Protein AF-A0A4R7FIY1-F1 (afdb_monomer_lite)

Secondary structure (DSSP, 8-state):
--------HHHHHHHHHHHHHTTS-HHHHHHHHHHHHS----HHHHHHHHHHHHHHHHHHHHHHHH--

Radius of gyration: 22.54 Å; chains: 1; bounding box: 53×21×51 Å

Foldseek 3Di:
DDDDDDDDPVRQVVLVVQCVVVVHDSRVSVVVVCVVPPPPCPVVVVCVVVVVVCCVVCVVVVVVVVVD

Sequence (68 aa):
MAMTLRLSPTEDETLARLARQFRMSKNQAAAQAIDLAAPKRDHAEFVQRTTSRLLAQYGGLMQRLAEA

Structure (mmCIF, N/CA/C/O backbone):
data_AF-A0A4R7FIY1-F1
#
_entry.id   AF-A0A4R7FIY1-F1
#
loop_
_atom_site.group_PDB
_atom_site.id
_atom_site.type_symbol
_atom_site.label_atom_id
_atom_site.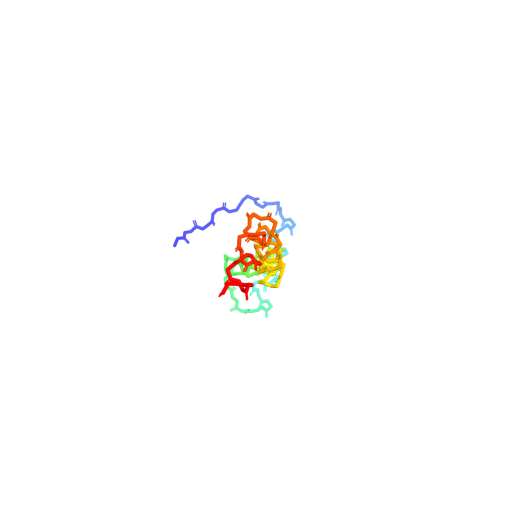label_alt_id
_atom_site.label_comp_id
_atom_site.label_asym_id
_atom_site.label_entity_id
_atom_site.label_seq_id
_atom_site.pdbx_PDB_ins_code
_atom_site.Cartn_x
_atom_site.Cartn_y
_atom_site.Cartn_z
_atom_site.occupancy
_atom_site.B_iso_or_equiv
_atom_site.auth_seq_id
_atom_site.auth_comp_id
_atom_site.auth_asym_id
_atom_site.auth_atom_id
_atom_site.pdbx_PDB_model_num
ATOM 1 N N . MET A 1 1 ? -6.968 8.767 -16.752 1.00 50.97 1 MET A N 1
ATOM 2 C CA . MET A 1 1 ? -6.213 9.823 -16.043 1.00 50.97 1 MET A CA 1
ATOM 3 C C . MET A 1 1 ? -4.741 9.451 -16.065 1.00 50.97 1 MET A C 1
ATOM 5 O O . MET A 1 1 ? -4.436 8.292 -15.814 1.00 50.97 1 MET A O 1
ATOM 9 N N . ALA A 1 2 ? -3.855 10.376 -16.437 1.00 61.88 2 ALA A N 1
ATOM 10 C CA . ALA A 1 2 ? -2.412 10.138 -16.437 1.00 61.88 2 ALA A CA 1
ATOM 11 C C . ALA A 1 2 ? -1.825 10.615 -15.102 1.00 61.88 2 ALA A C 1
ATOM 13 O O . ALA A 1 2 ? -2.060 11.752 -14.702 1.00 61.88 2 ALA A O 1
ATOM 14 N N . MET A 1 3 ? -1.102 9.737 -14.410 1.00 77.44 3 MET A N 1
ATOM 15 C CA . MET A 1 3 ? -0.353 10.074 -13.202 1.00 77.44 3 MET A CA 1
ATOM 16 C C . MET A 1 3 ? 1.067 10.462 -13.612 1.00 77.44 3 MET A C 1
ATOM 18 O O . MET A 1 3 ? 1.738 9.696 -14.301 1.00 77.44 3 MET A O 1
ATOM 22 N N . THR A 1 4 ? 1.525 11.638 -13.197 1.00 85.38 4 THR A N 1
ATOM 23 C CA . THR A 1 4 ? 2.897 12.103 -13.431 1.00 85.38 4 THR A CA 1
ATOM 24 C C . THR A 1 4 ? 3.707 11.947 -12.151 1.00 85.38 4 THR A C 1
ATOM 26 O O . THR A 1 4 ? 3.567 12.726 -11.211 1.00 85.38 4 THR A O 1
ATOM 29 N N . LEU A 1 5 ? 4.556 10.921 -12.115 1.00 85.56 5 LEU A N 1
ATOM 30 C CA . LEU A 1 5 ? 5.517 10.684 -11.040 1.00 85.56 5 LEU A CA 1
ATOM 31 C C . LEU A 1 5 ? 6.858 11.326 -11.401 1.00 85.56 5 LEU A C 1
ATOM 33 O O . LEU A 1 5 ? 7.343 11.164 -12.520 1.00 85.56 5 LEU A O 1
ATOM 37 N N . ARG A 1 6 ? 7.474 12.037 -10.454 1.00 92.94 6 ARG A N 1
ATOM 38 C CA . ARG A 1 6 ? 8.883 12.434 -10.563 1.00 92.94 6 ARG A CA 1
ATOM 39 C C . ARG A 1 6 ? 9.716 11.325 -9.939 1.00 92.94 6 ARG A C 1
ATOM 41 O O . ARG A 1 6 ? 9.698 11.183 -8.724 1.00 92.94 6 ARG A O 1
ATOM 48 N N . LEU A 1 7 ? 10.383 10.541 -10.778 1.00 91.12 7 LEU A N 1
ATOM 49 C CA . LEU A 1 7 ? 11.204 9.411 -10.356 1.00 91.12 7 LEU A CA 1
ATOM 50 C C . LEU A 1 7 ? 12.678 9.735 -10.582 1.00 91.12 7 LEU A C 1
ATOM 52 O O . LEU A 1 7 ? 13.044 10.347 -11.588 1.00 91.12 7 LEU A O 1
ATOM 56 N N . SER A 1 8 ? 13.522 9.291 -9.662 1.00 95.88 8 SER A N 1
ATOM 57 C CA . SER A 1 8 ? 14.946 9.129 -9.928 1.00 95.88 8 SER A CA 1
ATOM 58 C C . SER A 1 8 ? 15.178 8.043 -10.997 1.00 95.88 8 SER A C 1
ATOM 60 O O . SER A 1 8 ? 14.306 7.195 -11.225 1.00 95.88 8 SER A O 1
ATOM 62 N N . PRO A 1 9 ? 16.353 8.016 -11.655 1.00 94.38 9 PRO A N 1
ATOM 63 C CA . PRO A 1 9 ? 16.655 6.997 -12.665 1.00 94.38 9 PRO A CA 1
ATOM 64 C C . PRO A 1 9 ? 16.534 5.558 -12.138 1.00 94.38 9 PRO A C 1
ATOM 66 O O . PRO A 1 9 ? 16.051 4.673 -12.840 1.00 94.38 9 PRO A O 1
ATOM 69 N N . THR A 1 10 ? 16.926 5.329 -10.883 1.00 95.19 10 THR A N 1
ATOM 70 C CA . THR A 1 10 ? 16.879 4.013 -10.231 1.00 95.19 10 THR A CA 1
ATOM 71 C C . THR A 1 10 ? 15.449 3.562 -9.918 1.00 95.19 10 THR A C 1
ATOM 73 O O . THR A 1 10 ? 15.121 2.379 -10.053 1.00 95.19 10 THR A O 1
ATOM 76 N N . GLU A 1 11 ? 14.572 4.489 -9.529 1.00 94.25 11 GLU A N 1
ATOM 77 C CA . GLU A 1 11 ? 13.148 4.213 -9.310 1.00 94.25 11 GLU A CA 1
ATOM 78 C C . GLU A 1 11 ? 12.430 3.893 -10.626 1.00 94.25 11 GLU A C 1
ATOM 80 O O . GLU A 1 11 ? 11.647 2.942 -10.672 1.00 94.25 11 GLU A O 1
ATOM 85 N N . ASP A 1 12 ? 12.729 4.619 -11.712 1.00 94.38 12 ASP A N 1
ATOM 86 C CA . ASP A 1 12 ? 12.146 4.328 -13.029 1.00 94.38 12 ASP A CA 1
ATOM 87 C C . ASP A 1 12 ? 12.575 2.953 -13.556 1.00 94.38 12 ASP A C 1
ATOM 89 O O . ASP A 1 12 ? 11.745 2.200 -14.072 1.00 94.38 12 ASP A O 1
ATOM 93 N N . GLU A 1 13 ? 13.844 2.576 -13.378 1.00 95.94 13 GLU A N 1
ATOM 94 C CA . GLU A 1 13 ? 14.335 1.253 -13.769 1.00 95.94 13 GLU A CA 1
ATOM 95 C C . GLU A 1 13 ? 13.660 0.137 -12.961 1.00 95.94 13 GLU A C 1
ATOM 97 O O . GLU A 1 13 ? 13.224 -0.882 -13.514 1.00 95.94 13 GLU A O 1
ATOM 102 N N . THR A 1 14 ? 13.510 0.351 -11.653 1.00 94.25 14 THR A N 1
ATOM 103 C CA . THR A 1 14 ? 12.813 -0.581 -10.761 1.00 94.25 14 THR A CA 1
ATOM 104 C C . THR A 1 14 ? 11.358 -0.759 -11.192 1.00 94.25 14 THR A C 1
ATOM 106 O O . THR A 1 14 ? 10.892 -1.894 -11.338 1.00 94.25 14 THR A O 1
ATOM 109 N N . LEU A 1 15 ? 10.663 0.341 -11.491 1.00 93.62 15 LEU A N 1
ATOM 110 C CA . LEU A 1 15 ? 9.284 0.319 -11.970 1.00 93.62 15 LEU A CA 1
ATOM 111 C C . LEU A 1 15 ? 9.167 -0.335 -13.356 1.00 93.62 15 LEU A C 1
ATOM 113 O O . LEU A 1 15 ? 8.236 -1.102 -13.603 1.00 93.62 15 LEU A O 1
ATOM 117 N N . ALA A 1 16 ? 10.129 -0.102 -14.255 1.00 94.88 16 ALA A N 1
ATOM 118 C CA . ALA A 1 16 ? 10.187 -0.731 -15.574 1.00 94.88 16 ALA A CA 1
ATOM 119 C C . ALA A 1 16 ? 10.387 -2.251 -15.492 1.00 94.88 16 ALA A C 1
ATOM 121 O O . ALA A 1 16 ? 9.856 -3.000 -16.316 1.00 94.88 16 ALA A O 1
ATOM 122 N N . ARG A 1 17 ? 11.177 -2.724 -14.523 1.00 96.06 17 ARG A N 1
ATOM 123 C CA . ARG A 1 17 ? 11.372 -4.156 -14.265 1.00 96.06 17 ARG A CA 1
ATOM 124 C C . ARG A 1 17 ? 10.089 -4.796 -13.732 1.00 96.06 17 ARG A C 1
ATOM 126 O O . ARG A 1 17 ? 9.669 -5.813 -14.277 1.00 96.06 17 ARG A O 1
ATOM 133 N N . LEU A 1 18 ? 9.438 -4.159 -12.758 1.00 94.00 18 LEU A N 1
ATOM 134 C CA . LEU A 1 18 ? 8.128 -4.563 -12.228 1.00 94.00 18 LEU A CA 1
ATOM 135 C C . LEU A 1 18 ? 7.071 -4.660 -13.338 1.00 94.00 18 LEU A C 1
ATOM 137 O O . LEU A 1 18 ? 6.448 -5.702 -13.523 1.00 94.00 18 LEU A O 1
ATOM 141 N N . ALA A 1 19 ? 6.930 -3.608 -14.142 1.00 95.31 19 ALA A N 1
ATOM 142 C CA . ALA A 1 19 ? 5.979 -3.558 -15.249 1.00 95.31 19 ALA A CA 1
ATOM 143 C C . ALA A 1 19 ? 6.185 -4.706 -16.255 1.00 95.31 19 ALA A C 1
ATOM 145 O O . ALA A 1 19 ? 5.226 -5.370 -16.650 1.00 95.31 19 ALA A O 1
ATOM 146 N N . ARG A 1 20 ? 7.444 -4.995 -16.621 1.00 95.88 20 ARG A N 1
ATOM 147 C CA . ARG A 1 20 ? 7.790 -6.114 -17.513 1.00 95.88 20 ARG A CA 1
ATOM 148 C C . ARG A 1 20 ? 7.463 -7.471 -16.898 1.00 95.88 20 ARG A C 1
ATOM 150 O O . ARG A 1 20 ? 6.871 -8.307 -17.575 1.00 95.88 20 ARG A O 1
ATOM 157 N N . GLN A 1 21 ? 7.821 -7.678 -15.632 1.00 96.12 21 GLN A N 1
ATOM 158 C CA . GLN A 1 21 ? 7.587 -8.938 -14.925 1.00 96.12 21 GLN A CA 1
ATOM 159 C C . GLN A 1 21 ? 6.099 -9.298 -14.878 1.00 96.12 21 GLN A C 1
ATOM 161 O O . GLN A 1 21 ? 5.733 -10.440 -15.145 1.00 96.12 21 GLN A O 1
ATOM 166 N N . PHE A 1 22 ? 5.241 -8.317 -14.602 1.00 93.44 22 PHE A N 1
ATOM 167 C CA . PHE A 1 22 ? 3.797 -8.524 -14.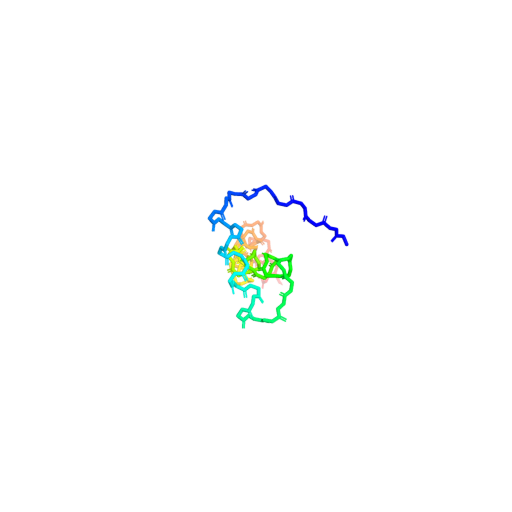498 1.00 93.44 22 PHE A CA 1
ATOM 168 C C . PHE A 1 22 ? 3.027 -8.211 -15.791 1.00 93.44 22 PHE A C 1
ATOM 170 O O . PHE A 1 22 ? 1.799 -8.169 -15.774 1.00 93.44 22 PHE A O 1
ATOM 177 N N . ARG A 1 23 ? 3.734 -8.001 -16.914 1.00 95.25 23 ARG A N 1
ATOM 178 C CA . ARG A 1 23 ? 3.165 -7.684 -18.239 1.00 95.25 23 ARG A CA 1
ATOM 179 C C . ARG A 1 23 ? 2.107 -6.574 -18.196 1.00 95.25 23 ARG A C 1
ATOM 181 O O . ARG A 1 23 ? 1.039 -6.693 -18.790 1.00 95.25 23 ARG A O 1
ATOM 188 N N . MET A 1 24 ? 2.414 -5.488 -17.496 1.00 94.56 24 MET A N 1
ATOM 189 C CA . MET A 1 24 ? 1.517 -4.346 -17.319 1.00 94.56 24 MET A CA 1
ATOM 190 C C . MET A 1 24 ? 2.217 -3.022 -17.633 1.00 94.56 24 MET A C 1
ATOM 192 O O . MET A 1 24 ? 3.432 -2.971 -17.820 1.00 94.56 24 MET A O 1
ATOM 196 N N . SER A 1 25 ? 1.455 -1.929 -17.701 1.00 94.06 25 SER A N 1
ATOM 197 C CA . SER A 1 25 ? 2.037 -0.593 -17.884 1.00 94.06 25 SER A CA 1
ATOM 198 C C . SER A 1 25 ? 2.776 -0.121 -16.623 1.00 94.06 25 SER A C 1
ATOM 200 O O . SER A 1 25 ? 2.425 -0.514 -15.511 1.00 94.06 25 SER A O 1
ATOM 202 N N . LYS A 1 26 ? 3.760 0.780 -16.772 1.00 92.06 26 LYS A N 1
ATOM 203 C CA . LYS A 1 26 ? 4.452 1.412 -15.628 1.00 92.06 26 LYS A CA 1
ATOM 204 C C . LYS A 1 26 ? 3.474 2.094 -14.665 1.00 92.06 26 LYS A C 1
ATOM 206 O O . LYS A 1 26 ? 3.594 1.938 -13.456 1.00 92.06 26 LYS A O 1
ATOM 211 N N . ASN A 1 27 ? 2.473 2.789 -15.204 1.00 91.75 27 ASN A N 1
ATOM 212 C CA . ASN A 1 27 ? 1.454 3.470 -14.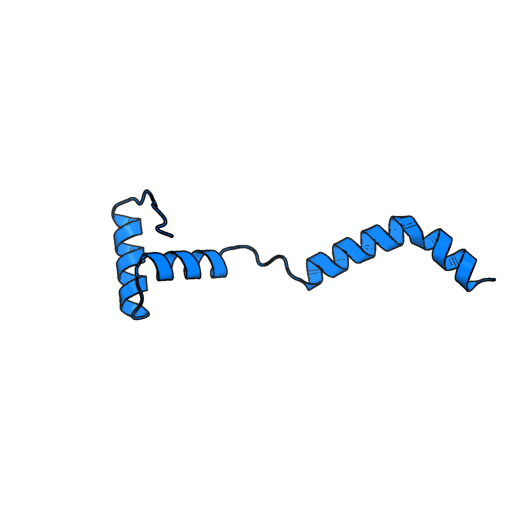402 1.00 91.75 27 ASN A CA 1
ATOM 213 C C . ASN A 1 27 ? 0.599 2.476 -13.605 1.00 91.75 27 ASN A C 1
ATOM 215 O O . ASN A 1 27 ? 0.281 2.725 -12.447 1.00 91.75 27 ASN A O 1
ATOM 219 N N . GLN A 1 28 ? 0.258 1.332 -14.202 1.00 91.38 28 GLN A N 1
ATOM 220 C CA . GLN A 1 28 ? -0.484 0.276 -13.517 1.00 91.38 28 GLN A CA 1
ATOM 221 C C . GLN A 1 28 ? 0.368 -0.424 -12.451 1.00 91.38 28 GLN A C 1
ATOM 223 O O . GLN A 1 28 ? -0.133 -0.692 -11.362 1.00 91.38 28 GLN A O 1
ATOM 228 N N . ALA A 1 29 ? 1.653 -0.662 -12.728 1.00 93.38 29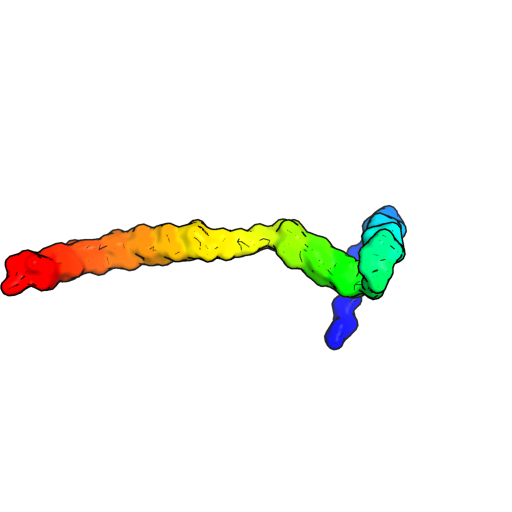 ALA A N 1
ATOM 229 C CA . ALA A 1 29 ? 2.589 -1.203 -11.744 1.00 93.38 29 ALA A CA 1
ATOM 230 C C . ALA A 1 29 ? 2.740 -0.264 -10.537 1.00 93.38 29 ALA A C 1
ATOM 232 O O . ALA A 1 29 ? 2.744 -0.725 -9.399 1.00 93.38 29 ALA A O 1
ATOM 233 N N . ALA A 1 30 ? 2.796 1.050 -10.775 1.00 92.56 30 ALA A N 1
ATOM 234 C CA . ALA A 1 30 ? 2.845 2.049 -9.712 1.00 92.56 30 ALA A CA 1
ATOM 235 C C . ALA A 1 30 ? 1.560 2.050 -8.872 1.00 92.56 30 ALA A C 1
ATOM 237 O O . ALA A 1 30 ? 1.636 2.043 -7.647 1.00 92.56 30 ALA A O 1
ATOM 238 N N . ALA A 1 31 ? 0.388 2.000 -9.515 1.00 91.19 31 ALA A N 1
ATOM 239 C CA . ALA A 1 31 ? -0.894 1.926 -8.817 1.00 91.19 31 ALA A CA 1
ATOM 240 C C . ALA A 1 31 ? -1.000 0.669 -7.935 1.00 91.19 31 ALA A C 1
ATOM 242 O O . ALA A 1 31 ? -1.321 0.779 -6.757 1.00 91.19 31 ALA A O 1
ATOM 243 N N . GLN A 1 32 ? -0.635 -0.509 -8.454 1.00 89.75 32 GLN A N 1
ATOM 244 C CA . GLN A 1 32 ? -0.634 -1.739 -7.652 1.00 89.75 32 GLN A CA 1
ATOM 245 C C . GLN A 1 32 ? 0.372 -1.702 -6.501 1.00 89.75 32 GLN A C 1
ATOM 247 O O . GLN A 1 32 ? 0.071 -2.190 -5.414 1.00 89.75 32 GLN A O 1
ATOM 252 N N . ALA A 1 33 ? 1.561 -1.135 -6.717 1.00 89.69 33 ALA A N 1
ATOM 253 C CA . ALA A 1 33 ? 2.543 -0.976 -5.650 1.00 89.69 33 ALA A CA 1
ATOM 254 C C . ALA A 1 33 ? 2.008 -0.068 -4.534 1.00 89.69 33 ALA A C 1
ATOM 256 O O . ALA A 1 33 ? 2.197 -0.375 -3.359 1.00 89.69 33 ALA A O 1
ATOM 257 N N . ILE A 1 34 ? 1.291 1.004 -4.893 1.00 88.06 34 ILE A N 1
ATOM 258 C CA . ILE A 1 34 ? 0.588 1.861 -3.934 1.00 88.06 34 ILE A CA 1
ATOM 259 C C . ILE A 1 34 ? -0.484 1.063 -3.196 1.00 88.06 34 ILE A C 1
ATOM 261 O O . ILE A 1 34 ? -0.500 1.114 -1.978 1.00 88.06 34 ILE A O 1
ATOM 265 N N . ASP A 1 35 ? -1.328 0.288 -3.874 1.00 86.56 35 ASP A N 1
ATOM 266 C CA . ASP A 1 35 ? -2.376 -0.506 -3.211 1.00 86.56 35 ASP A CA 1
ATOM 267 C C . ASP A 1 35 ? -1.816 -1.570 -2.252 1.00 86.56 35 ASP A C 1
ATOM 269 O O . ASP A 1 35 ? -2.467 -1.957 -1.277 1.00 86.56 35 ASP A O 1
ATOM 273 N N . LEU A 1 36 ? -0.610 -2.062 -2.538 1.00 86.19 36 LEU A N 1
ATOM 274 C CA . LEU A 1 36 ? 0.077 -3.066 -1.733 1.00 86.19 36 LEU A CA 1
ATOM 275 C C . LEU A 1 36 ? 0.813 -2.449 -0.536 1.00 86.19 36 LEU A C 1
ATOM 277 O O . LEU A 1 36 ? 0.816 -3.041 0.540 1.00 86.19 36 LEU A O 1
ATOM 281 N N . ALA A 1 37 ? 1.424 -1.275 -0.718 1.00 85.75 37 ALA A N 1
ATOM 282 C CA . ALA A 1 37 ? 2.166 -0.565 0.324 1.00 85.75 37 ALA A CA 1
ATOM 283 C C . ALA A 1 37 ? 1.282 0.348 1.183 1.00 85.75 37 ALA A C 1
ATOM 285 O O . ALA A 1 37 ? 1.625 0.639 2.330 1.00 85.75 37 ALA A O 1
ATOM 286 N N . ALA A 1 38 ? 0.163 0.827 0.639 1.00 81.50 38 ALA A N 1
ATOM 287 C CA . ALA A 1 38 ? -0.777 1.643 1.377 1.00 81.50 38 ALA A CA 1
ATOM 288 C C . ALA A 1 38 ? -1.276 0.823 2.567 1.00 81.50 38 ALA A C 1
ATOM 290 O O . ALA A 1 38 ? -1.719 -0.315 2.378 1.00 81.50 38 ALA A O 1
ATOM 291 N N . PRO A 1 39 ? -1.236 1.377 3.792 1.00 69.88 39 PRO A N 1
ATOM 292 C CA . PRO A 1 39 ? -1.867 0.733 4.922 1.00 69.88 39 PRO A CA 1
ATOM 293 C C . PRO A 1 39 ? -3.344 0.594 4.575 1.00 69.88 39 PRO A C 1
ATOM 295 O O . PRO A 1 39 ? -4.099 1.573 4.561 1.00 69.88 39 PRO A O 1
ATOM 298 N N . LYS A 1 40 ? -3.758 -0.631 4.242 1.00 68.94 40 LYS A N 1
ATOM 299 C CA . LYS A 1 40 ? -5.170 -0.975 4.192 1.00 68.94 40 LYS A CA 1
ATOM 300 C C . LYS A 1 40 ? -5.667 -0.623 5.578 1.00 68.94 40 LYS A C 1
ATOM 302 O O . LYS A 1 40 ? -5.174 -1.191 6.546 1.00 68.94 40 LYS A O 1
ATOM 307 N N . ARG A 1 41 ? -6.557 0.370 5.682 1.00 62.09 41 ARG A N 1
ATOM 308 C CA . ARG A 1 41 ? -7.302 0.608 6.919 1.00 62.09 41 ARG A CA 1
ATOM 309 C C . ARG A 1 41 ? -7.927 -0.733 7.242 1.00 62.09 41 ARG A C 1
ATOM 311 O O . ARG A 1 41 ? -8.855 -1.129 6.538 1.00 62.09 41 ARG A O 1
ATOM 318 N N . ASP A 1 42 ? -7.335 -1.460 8.184 1.00 74.50 42 ASP A N 1
ATOM 319 C CA . ASP A 1 42 ? -7.786 -2.800 8.487 1.00 74.50 42 ASP A CA 1
ATOM 320 C C . ASP A 1 42 ? -9.244 -2.635 8.891 1.00 74.50 42 ASP A C 1
ATOM 322 O O . ASP A 1 42 ? -9.573 -1.825 9.762 1.00 74.50 42 ASP A O 1
ATOM 326 N N . HIS A 1 43 ? -10.140 -3.289 8.158 1.00 72.06 43 HIS A N 1
ATOM 327 C CA . HIS A 1 43 ? -11.560 -3.183 8.437 1.00 72.06 43 HIS A CA 1
ATOM 328 C C . HIS A 1 43 ? -11.818 -3.584 9.893 1.00 72.06 43 HIS A C 1
ATOM 330 O O . HIS A 1 43 ? -12.634 -2.949 10.557 1.00 72.06 43 HIS A O 1
ATOM 336 N N . ALA A 1 44 ? -11.040 -4.539 10.419 1.00 77.75 44 ALA A N 1
ATOM 337 C CA . ALA A 1 44 ? -11.065 -4.907 11.824 1.00 77.75 44 ALA A CA 1
ATOM 338 C C . ALA A 1 44 ? -10.623 -3.749 12.735 1.00 77.75 44 ALA A C 1
ATOM 340 O O . ALA A 1 44 ? -11.347 -3.417 13.669 1.00 77.75 44 ALA A O 1
ATOM 341 N N . GLU A 1 45 ? -9.508 -3.069 12.443 1.00 82.75 45 GLU A N 1
ATOM 342 C CA . GLU A 1 45 ? -9.050 -1.904 13.221 1.00 82.75 45 GLU A CA 1
ATOM 343 C C . GLU A 1 45 ? -10.062 -0.746 13.158 1.00 82.75 45 GLU A C 1
ATOM 345 O O . GLU A 1 45 ? -10.355 -0.094 14.163 1.00 82.75 45 GLU A O 1
ATOM 350 N N . PHE A 1 46 ? -10.655 -0.503 11.986 1.00 81.81 46 PHE A N 1
ATOM 351 C CA . PHE A 1 46 ? -11.702 0.497 11.803 1.00 81.81 46 PHE A CA 1
ATOM 352 C C . PHE A 1 46 ? -12.950 0.166 12.630 1.00 81.81 46 PHE A C 1
ATOM 354 O O . PHE A 1 46 ? -13.450 1.038 13.347 1.00 81.81 46 PHE A O 1
ATOM 361 N N . VAL A 1 47 ? -13.440 -1.075 12.554 1.00 85.81 47 VAL A N 1
ATOM 362 C CA . VAL A 1 47 ? -14.597 -1.551 13.323 1.00 85.81 47 VAL A CA 1
ATOM 363 C C . VAL A 1 47 ? -14.299 -1.484 14.814 1.00 85.81 47 VAL A C 1
ATOM 365 O O . VAL A 1 47 ? -15.111 -0.940 15.559 1.00 85.81 47 VAL A O 1
ATOM 368 N N . GLN A 1 48 ? -13.130 -1.948 15.254 1.00 88.25 48 GLN A N 1
ATOM 369 C CA . GLN A 1 48 ? -12.732 -1.936 16.659 1.00 88.25 48 GLN A CA 1
ATOM 370 C C . GLN A 1 48 ? -12.665 -0.506 17.198 1.00 88.25 48 GLN A C 1
ATOM 372 O O . GLN A 1 48 ? -13.302 -0.196 18.202 1.00 88.25 48 GLN A O 1
ATOM 377 N N . ARG A 1 49 ? -11.977 0.403 16.497 1.00 87.81 49 ARG A N 1
ATOM 378 C CA . ARG A 1 49 ? -11.877 1.815 16.896 1.00 87.81 49 ARG A CA 1
ATOM 379 C C . ARG A 1 49 ? -13.243 2.496 16.953 1.00 87.81 49 ARG A C 1
ATOM 381 O O . ARG A 1 49 ? -13.514 3.265 17.875 1.00 87.81 49 ARG A O 1
ATOM 388 N N . THR A 1 50 ? -14.100 2.225 15.972 1.00 87.94 50 THR A N 1
ATOM 389 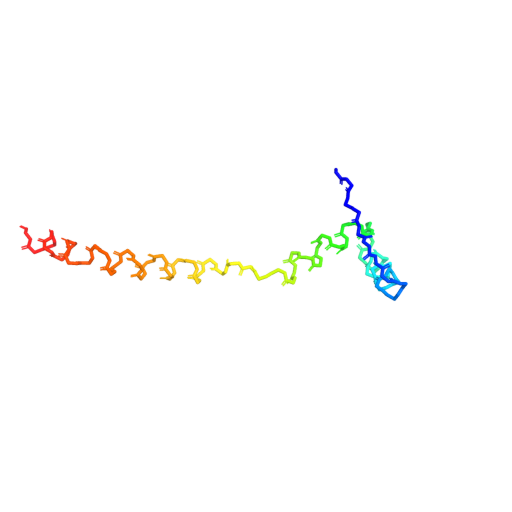C CA . THR A 1 50 ? -15.445 2.814 15.897 1.00 87.94 50 THR A CA 1
ATOM 390 C C . THR A 1 50 ? -16.339 2.272 17.008 1.00 87.94 50 THR A C 1
ATOM 392 O O . THR A 1 50 ? -17.004 3.049 17.690 1.00 87.94 50 THR A O 1
ATOM 395 N N . THR A 1 51 ? -16.290 0.963 17.254 1.00 89.69 51 THR A N 1
ATOM 396 C CA . THR A 1 51 ? -17.031 0.294 18.330 1.00 89.69 51 THR A CA 1
ATOM 397 C C . THR A 1 51 ? -16.613 0.829 19.695 1.00 89.69 51 THR A C 1
ATOM 399 O O . THR A 1 51 ? -17.471 1.266 20.456 1.00 89.69 51 THR A O 1
ATOM 402 N N . SER A 1 52 ? -15.309 0.906 19.982 1.00 92.12 52 SER A N 1
ATOM 403 C CA . SER A 1 52 ? -14.799 1.458 21.245 1.00 92.12 52 SER A CA 1
ATOM 404 C C . SER A 1 52 ? -15.256 2.898 21.476 1.00 92.12 52 SER A C 1
ATOM 406 O O . SER A 1 52 ? -15.655 3.254 22.583 1.00 92.12 52 SER A O 1
ATOM 408 N N . ARG A 1 53 ? -15.256 3.730 20.427 1.00 92.62 53 ARG A N 1
ATOM 409 C CA . ARG A 1 53 ? -15.746 5.112 20.509 1.00 92.62 53 ARG A CA 1
ATOM 410 C C . ARG A 1 53 ? -17.242 5.173 20.821 1.00 92.62 53 ARG A C 1
ATOM 412 O O . ARG A 1 53 ? -17.652 5.966 21.665 1.00 92.62 53 ARG A O 1
ATOM 419 N N . LEU A 1 54 ? -18.052 4.360 20.146 1.00 92.06 54 LEU A N 1
ATOM 420 C CA . LEU A 1 54 ? -19.500 4.334 20.354 1.00 92.06 54 LEU A CA 1
ATOM 421 C C . LEU A 1 54 ? -19.865 3.790 21.738 1.00 92.06 54 LEU A C 1
ATOM 423 O O . LEU A 1 54 ? -20.727 4.364 22.395 1.00 92.06 54 LEU A O 1
ATOM 427 N N . LEU A 1 55 ? -19.179 2.748 22.213 1.00 91.56 55 LEU A N 1
ATOM 428 C CA . LEU A 1 55 ? -19.365 2.215 23.564 1.00 91.56 55 LEU A CA 1
ATOM 429 C C . LEU A 1 55 ? -18.972 3.235 24.637 1.00 91.56 55 LEU A C 1
ATOM 431 O O . LEU A 1 55 ? -19.707 3.402 25.604 1.00 91.56 55 LEU A O 1
ATOM 435 N N . ALA A 1 56 ? -17.875 3.973 24.453 1.00 92.19 56 ALA A N 1
ATOM 436 C CA . ALA A 1 56 ? -17.496 5.038 25.381 1.00 92.19 56 ALA A CA 1
ATOM 437 C C . ALA A 1 56 ? -18.538 6.170 25.429 1.00 92.19 56 ALA A C 1
ATOM 439 O O . ALA A 1 56 ? -18.793 6.737 26.488 1.00 92.19 56 ALA A O 1
ATOM 440 N N . GLN A 1 57 ? -19.152 6.496 24.289 1.00 92.00 57 GLN A N 1
ATOM 441 C CA . GLN A 1 57 ? -20.109 7.595 24.189 1.00 92.00 57 GLN A CA 1
ATOM 442 C C . GLN A 1 57 ? -21.528 7.210 24.637 1.00 92.00 57 GLN A C 1
ATOM 444 O O . GLN A 1 57 ? -22.219 8.017 25.255 1.00 92.00 57 GLN A O 1
ATOM 449 N N . TYR A 1 58 ? -21.970 5.991 24.325 1.00 93.69 58 TYR A N 1
ATOM 450 C CA . TYR A 1 58 ? -23.364 5.566 24.479 1.00 93.69 58 TYR A CA 1
ATOM 451 C C . TYR A 1 58 ? -23.550 4.347 25.383 1.00 93.69 58 TYR A C 1
ATOM 453 O O . TYR A 1 58 ? -24.690 3.968 25.639 1.00 93.69 58 TYR A O 1
ATOM 461 N N . GLY A 1 59 ? -22.477 3.748 25.907 1.00 89.81 59 GLY A N 1
ATOM 462 C CA . GLY A 1 59 ? -22.550 2.538 26.732 1.00 89.81 59 GLY A CA 1
ATOM 463 C C . GLY A 1 59 ? -23.470 2.700 27.940 1.00 89.81 59 GLY A C 1
ATOM 464 O O . GLY A 1 59 ? -24.351 1.875 28.155 1.00 89.81 59 GLY A O 1
ATOM 465 N N . GLY A 1 60 ? -23.364 3.823 28.656 1.00 88.56 60 GLY A N 1
ATOM 466 C CA . GLY A 1 60 ? -24.241 4.105 29.798 1.00 88.56 60 GLY A CA 1
ATOM 467 C C . GLY A 1 60 ? -25.710 4.334 29.419 1.00 88.56 60 GLY A C 1
ATOM 468 O O . GLY A 1 60 ? -26.602 4.036 30.207 1.00 88.56 60 GLY A O 1
ATOM 469 N N . LEU A 1 61 ? -25.994 4.838 28.213 1.00 89.75 61 LEU A N 1
ATOM 470 C CA . LEU A 1 61 ? -27.372 4.957 27.725 1.00 89.75 61 LEU A CA 1
ATOM 471 C C . LEU A 1 61 ? -27.944 3.584 27.365 1.00 89.75 61 LEU A C 1
ATOM 473 O O . LEU A 1 61 ? -29.063 3.276 27.760 1.00 89.75 61 LEU A O 1
ATOM 477 N N . MET A 1 62 ? -27.168 2.771 26.646 1.00 87.12 62 MET A N 1
ATOM 478 C CA . MET A 1 62 ? -27.564 1.420 26.245 1.00 87.12 62 MET A CA 1
ATOM 479 C C . MET A 1 62 ? -27.815 0.524 27.457 1.00 87.12 62 MET A C 1
ATOM 481 O O . MET A 1 62 ? -28.791 -0.216 27.466 1.00 87.12 62 MET A O 1
ATOM 485 N N . GLN A 1 63 ? -26.995 0.644 28.503 1.00 89.12 63 GLN A N 1
ATOM 486 C CA . GLN A 1 63 ? -27.185 -0.109 29.739 1.00 89.12 63 GLN A CA 1
ATOM 487 C C . GLN A 1 63 ? -28.509 0.245 30.433 1.00 89.12 63 GLN A C 1
ATOM 489 O O . GLN A 1 63 ? -29.281 -0.646 30.764 1.00 89.12 63 GLN A O 1
ATOM 494 N N . ARG A 1 64 ? -28.840 1.538 30.548 1.00 88.00 64 ARG A N 1
ATOM 495 C CA . ARG A 1 64 ? -30.127 1.971 31.125 1.00 88.00 64 ARG A CA 1
ATOM 496 C C . ARG A 1 64 ? -31.341 1.538 30.305 1.00 88.00 64 ARG A C 1
ATOM 498 O O . ARG A 1 64 ? -32.395 1.313 30.878 1.00 88.00 64 ARG A O 1
ATOM 505 N N . LEU A 1 65 ? -31.208 1.459 28.979 1.00 88.75 65 LEU A N 1
ATOM 506 C CA . LEU A 1 65 ? -32.274 0.960 28.103 1.00 88.75 65 LEU A CA 1
ATOM 507 C C . LEU A 1 65 ? -32.449 -0.559 28.197 1.00 88.75 65 LEU A C 1
ATOM 509 O O . LEU A 1 65 ? -33.546 -1.041 27.959 1.00 88.75 65 LEU A O 1
ATOM 513 N N . ALA A 1 66 ? -31.388 -1.303 28.508 1.00 86.75 66 ALA A N 1
ATOM 514 C CA . ALA A 1 66 ? -31.450 -2.753 28.677 1.00 86.75 66 ALA A CA 1
ATOM 515 C C . ALA A 1 66 ? -32.032 -3.176 30.038 1.00 86.75 66 ALA A C 1
ATOM 517 O O . ALA A 1 66 ? -32.516 -4.295 30.174 1.00 86.75 66 ALA A O 1
ATOM 518 N N . GLU A 1 67 ? -31.951 -2.300 31.041 1.00 86.00 67 GLU A N 1
ATOM 519 C CA . GLU A 1 67 ? -32.440 -2.528 32.407 1.00 86.00 67 GLU A CA 1
ATOM 520 C C . GLU A 1 67 ? -33.902 -2.072 32.627 1.00 86.00 67 GLU A C 1
ATOM 522 O O . GLU A 1 67 ? -34.439 -2.286 33.71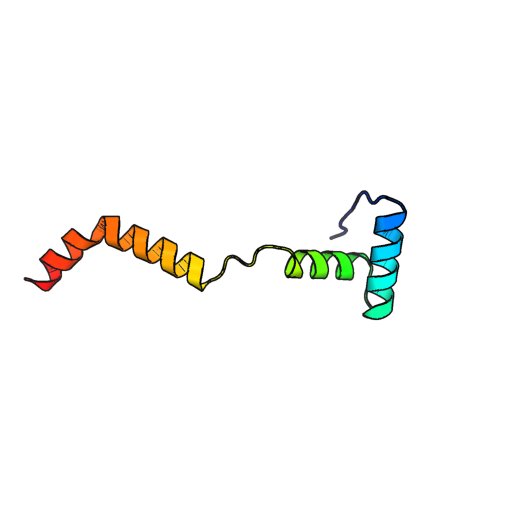4 1.00 86.00 67 GLU A O 1
ATOM 527 N N . ALA A 1 68 ? -34.535 -1.446 31.625 1.00 66.50 68 ALA A N 1
ATOM 528 C CA . ALA A 1 68 ? -35.925 -0.969 31.643 1.00 66.50 68 ALA A CA 1
ATOM 529 C C . ALA A 1 68 ? -36.880 -1.949 30.946 1.00 66.50 68 ALA A C 1
ATOM 531 O O . ALA A 1 68 ? -38.030 -2.074 31.427 1.00 66.50 68 ALA A O 1
#

pLDDT: mean 87.48, std 9.24, range [50.97, 96.12]

Organism: NCBI:txid595671